Protein AF-A0A9P7FV37-F1 (afdb_monomer_lite)

pLDDT: mean 86.78, std 16.36, range [39.22, 98.06]

Radius of gyration: 19.26 Å; chains: 1; bounding box: 38×37×58 Å

Secondary structure (DSSP, 8-state):
--------BPPPBPPPHHHHHHHHHHHHHHHHHHHHHHHHHHHH-GGGGGGGTTS-HHHHT---HHHH---B--B-----------

Organism: NCBI:txid117069

Structure (mmCIF, N/CA/C/O backbone):
data_AF-A0A9P7FV37-F1
#
_entry.id   AF-A0A9P7FV37-F1
#
loop_
_atom_site.group_PDB
_atom_site.id
_atom_site.type_symbol
_atom_site.label_atom_id
_atom_site.label_alt_id
_atom_site.label_comp_id
_atom_site.label_asym_id
_atom_site.label_entity_id
_atom_site.label_seq_id
_atom_site.pdbx_PDB_ins_code
_atom_site.Cartn_x
_atom_site.Cartn_y
_atom_site.Cartn_z
_atom_site.occupancy
_atom_site.B_iso_or_equiv
_atom_site.auth_seq_id
_atom_site.auth_comp_id
_atom_site.auth_asym_id
_atom_site.auth_atom_id
_atom_site.pdbx_PDB_model_num
ATOM 1 N N . MET A 1 1 ? 26.385 4.108 16.994 1.00 39.22 1 MET A N 1
ATOM 2 C CA . MET A 1 1 ? 25.461 3.336 17.847 1.00 39.22 1 MET A CA 1
ATOM 3 C C . MET A 1 1 ? 24.180 4.140 17.929 1.00 39.22 1 MET A C 1
ATOM 5 O O . MET A 1 1 ? 24.213 5.213 18.512 1.00 39.22 1 MET A O 1
ATOM 9 N N . ALA A 1 2 ? 23.125 3.720 17.230 1.00 43.66 2 ALA A N 1
ATOM 10 C CA . ALA A 1 2 ? 21.823 4.376 17.325 1.00 43.66 2 ALA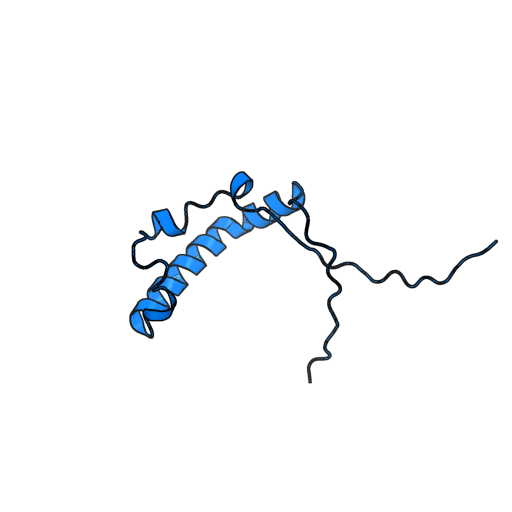 A CA 1
ATOM 11 C C . ALA A 1 2 ? 21.221 4.023 18.691 1.00 43.66 2 ALA A C 1
ATOM 13 O O . ALA A 1 2 ? 21.125 2.842 19.024 1.00 43.66 2 ALA A O 1
ATOM 14 N N . THR A 1 3 ? 20.900 5.024 19.505 1.00 54.03 3 THR A N 1
ATOM 15 C CA . THR A 1 3 ? 20.129 4.823 20.731 1.00 54.03 3 THR A CA 1
ATOM 16 C C . THR A 1 3 ? 18.733 4.366 20.336 1.00 54.03 3 THR A C 1
ATOM 18 O O . THR A 1 3 ? 18.095 4.955 19.467 1.00 54.03 3 THR A O 1
ATOM 21 N N . SER A 1 4 ? 18.295 3.254 20.920 1.00 53.06 4 SER A N 1
ATOM 22 C CA . SER A 1 4 ? 16.956 2.719 20.722 1.00 53.06 4 SER A CA 1
ATOM 23 C C . SER A 1 4 ? 15.989 3.580 21.525 1.00 53.06 4 SER A C 1
ATOM 25 O O . SER A 1 4 ? 15.637 3.213 22.641 1.00 53.06 4 SER A O 1
ATOM 27 N N . ASP A 1 5 ? 15.597 4.733 20.982 1.00 62.94 5 ASP A N 1
ATOM 28 C CA . ASP A 1 5 ? 14.418 5.441 21.471 1.00 62.94 5 ASP A CA 1
ATOM 29 C C . ASP A 1 5 ? 13.243 4.473 21.310 1.00 62.94 5 ASP A C 1
ATOM 31 O O . ASP A 1 5 ? 12.813 4.153 20.198 1.00 62.94 5 ASP A O 1
ATOM 35 N N . THR A 1 6 ? 12.794 3.895 22.422 1.00 71.69 6 THR A N 1
ATOM 36 C CA . THR A 1 6 ? 11.627 3.018 22.456 1.00 71.69 6 THR A CA 1
ATOM 37 C C . THR A 1 6 ? 10.415 3.848 22.071 1.00 71.69 6 THR A C 1
ATOM 39 O O . THR A 1 6 ? 9.873 4.602 22.872 1.00 71.69 6 THR A O 1
ATOM 42 N N . VAL A 1 7 ? 10.010 3.738 20.807 1.00 78.19 7 VAL A N 1
ATOM 43 C CA . VAL A 1 7 ? 8.806 4.387 20.296 1.00 78.19 7 VAL A CA 1
ATOM 44 C C . VAL A 1 7 ? 7.601 3.736 20.969 1.00 78.19 7 VAL A C 1
ATOM 46 O O . VAL A 1 7 ? 7.238 2.604 20.652 1.00 78.19 7 VAL A O 1
ATOM 49 N N . SER A 1 8 ? 6.988 4.453 21.910 1.00 85.56 8 SER A N 1
ATOM 50 C CA . SER A 1 8 ? 5.736 4.032 22.530 1.00 85.56 8 SER A CA 1
ATOM 51 C C . SER A 1 8 ? 4.591 4.259 21.546 1.00 85.56 8 SER A C 1
ATOM 53 O O . SER A 1 8 ? 4.312 5.390 21.142 1.00 85.56 8 SER A O 1
ATOM 55 N N . LEU A 1 9 ? 3.957 3.171 21.115 1.00 89.25 9 LEU A N 1
ATOM 56 C CA . LEU A 1 9 ? 2.779 3.196 20.255 1.00 89.25 9 LEU A CA 1
ATOM 57 C C . LEU A 1 9 ? 1.534 2.949 21.101 1.00 89.25 9 LEU A C 1
ATOM 59 O O . LEU A 1 9 ? 1.550 2.141 22.031 1.00 89.25 9 LEU A O 1
ATOM 63 N N . ASN A 1 10 ? 0.437 3.620 20.766 1.00 89.50 10 ASN A N 1
ATOM 64 C CA . ASN A 1 10 ? -0.849 3.299 21.372 1.00 89.50 10 ASN A CA 1
ATOM 65 C C . ASN A 1 10 ? -1.400 1.950 20.875 1.00 89.50 10 ASN A C 1
ATOM 67 O O . ASN A 1 10 ? -0.897 1.346 19.926 1.00 89.50 10 ASN A O 1
ATOM 71 N N . ALA A 1 11 ? -2.480 1.493 21.514 1.00 92.69 11 ALA A N 1
ATOM 72 C CA . ALA A 1 11 ? -3.219 0.328 21.046 1.00 92.69 11 ALA A CA 1
ATOM 73 C C . ALA A 1 11 ? -3.756 0.558 19.615 1.00 92.69 11 ALA A C 1
ATOM 75 O O . ALA A 1 11 ? -4.232 1.664 19.330 1.00 92.69 11 ALA A O 1
ATOM 76 N N . PRO A 1 12 ? -3.726 -0.466 18.737 1.00 94.88 12 PRO A N 1
ATOM 77 C CA . PRO A 1 12 ? -4.348 -0.400 17.421 1.00 94.88 12 PRO A CA 1
ATOM 78 C C . PRO A 1 12 ? -5.814 0.022 17.517 1.00 94.88 12 PRO A C 1
ATOM 80 O O . PRO A 1 12 ? -6.553 -0.426 18.394 1.00 94.88 12 PRO A O 1
ATOM 83 N N . HIS A 1 13 ? -6.229 0.913 16.624 1.00 93.81 13 HIS A N 1
ATOM 84 C CA . HIS A 1 13 ? -7.605 1.389 16.562 1.00 93.81 13 HIS A CA 1
ATOM 85 C C . HIS A 1 13 ? -8.011 1.710 15.119 1.00 93.81 13 HIS A C 1
ATOM 87 O O . HIS A 1 13 ? -7.135 1.969 14.289 1.00 93.81 13 HIS A O 1
ATOM 93 N N . PRO A 1 14 ? -9.320 1.791 14.811 1.00 95.50 14 PRO A N 1
ATOM 94 C CA . PRO A 1 14 ? -9.785 2.215 13.494 1.00 95.50 14 PRO A CA 1
ATOM 95 C C . PRO A 1 14 ? -9.187 3.563 13.065 1.00 95.50 14 PRO A C 1
ATOM 97 O O . PRO A 1 14 ? -9.003 4.451 13.915 1.00 95.50 14 PRO A O 1
ATOM 100 N N . PRO A 1 15 ? -8.867 3.754 11.772 1.00 94.69 15 PRO A N 1
ATOM 101 C CA . PRO A 1 15 ? -8.327 5.017 11.303 1.00 94.69 15 PRO A CA 1
ATOM 102 C C . PRO A 1 15 ? -9.353 6.133 11.473 1.00 94.69 15 PRO A C 1
ATOM 104 O O . PRO A 1 15 ? -10.526 6.019 11.124 1.00 94.69 15 PRO A O 1
ATOM 107 N N . ARG A 1 16 ? -8.875 7.254 12.003 1.00 94.06 16 ARG A N 1
ATOM 108 C CA . ARG A 1 16 ? -9.606 8.520 11.981 1.00 94.06 16 ARG A CA 1
ATOM 109 C C . ARG A 1 16 ? -9.375 9.206 10.631 1.00 94.06 16 ARG A C 1
ATOM 111 O O . ARG A 1 16 ? -8.434 8.863 9.916 1.00 94.06 16 ARG A O 1
ATOM 118 N N . GLN A 1 17 ? -10.189 10.213 10.310 1.00 93.94 17 GLN A N 1
ATOM 119 C CA . GLN A 1 17 ? -10.116 10.914 9.020 1.00 93.94 17 GLN A CA 1
ATOM 120 C C . GLN A 1 17 ? -8.710 11.450 8.709 1.00 93.94 17 GLN A C 1
ATOM 122 O O . GLN A 1 17 ? -8.223 11.279 7.601 1.00 93.94 17 GLN A O 1
ATOM 127 N N . ASN A 1 18 ? -8.004 11.985 9.709 1.00 92.38 18 ASN A N 1
ATOM 128 C CA . ASN A 1 18 ? -6.632 12.469 9.543 1.00 92.38 18 ASN A CA 1
ATOM 129 C C . ASN A 1 18 ? -5.648 11.376 9.082 1.00 92.38 18 ASN A C 1
ATOM 131 O O . ASN A 1 18 ? -4.726 11.666 8.323 1.00 92.38 18 ASN A O 1
ATOM 135 N N . ALA A 1 19 ? -5.827 10.130 9.528 1.00 92.69 19 ALA A N 1
ATOM 136 C CA . ALA A 1 19 ? -5.015 9.009 9.069 1.00 92.69 19 ALA A CA 1
ATOM 137 C C . ALA A 1 19 ? -5.355 8.661 7.616 1.00 92.69 19 ALA A C 1
ATOM 139 O O . ALA A 1 19 ? -4.449 8.503 6.803 1.00 92.69 19 ALA A O 1
ATOM 140 N N . ILE A 1 20 ? -6.646 8.608 7.273 1.00 95.69 20 ILE A N 1
ATOM 141 C CA . ILE A 1 20 ? -7.102 8.356 5.898 1.00 95.69 20 ILE A CA 1
ATOM 142 C C . ILE A 1 20 ? -6.530 9.414 4.947 1.00 95.69 20 ILE A C 1
ATOM 144 O O . ILE A 1 20 ? -5.940 9.056 3.930 1.00 95.69 20 ILE A O 1
ATOM 148 N N . ASP A 1 21 ? -6.618 10.694 5.310 1.00 95.50 21 ASP A N 1
ATOM 149 C CA . ASP A 1 21 ? -6.098 11.809 4.513 1.00 95.50 21 ASP A CA 1
ATOM 150 C C . ASP A 1 21 ? -4.576 11.705 4.327 1.00 95.50 21 ASP A C 1
ATOM 152 O O . ASP A 1 21 ? -4.064 11.857 3.216 1.00 95.50 21 ASP A O 1
ATOM 156 N N . ALA A 1 22 ? -3.841 11.380 5.396 1.00 93.50 22 ALA A N 1
ATOM 157 C CA . ALA A 1 22 ? -2.395 11.185 5.329 1.00 93.50 22 ALA A CA 1
ATOM 158 C C . ALA A 1 22 ? -2.015 10.027 4.391 1.00 93.50 22 ALA A C 1
ATOM 160 O O . ALA A 1 22 ? -1.121 10.175 3.553 1.00 93.50 22 ALA A O 1
ATOM 161 N N . PHE A 1 23 ? -2.715 8.891 4.482 1.00 95.12 23 PHE A N 1
ATOM 162 C CA . PHE A 1 23 ? -2.497 7.757 3.586 1.00 95.12 23 PHE A CA 1
ATOM 163 C C . PHE A 1 23 ? -2.910 8.073 2.147 1.00 95.12 23 PHE A C 1
ATOM 165 O O . PHE A 1 23 ? -2.224 7.635 1.225 1.00 95.12 23 PHE A O 1
ATOM 172 N N . ALA A 1 24 ? -3.959 8.868 1.927 1.00 96.69 24 ALA A N 1
ATOM 173 C CA . ALA A 1 24 ? -4.407 9.263 0.593 1.00 96.69 24 ALA A CA 1
ATOM 174 C C . ALA A 1 24 ? -3.322 10.041 -0.168 1.00 96.69 24 ALA A C 1
ATOM 176 O O . ALA A 1 24 ? -3.101 9.787 -1.353 1.00 96.69 24 ALA A O 1
ATOM 177 N N . VAL A 1 25 ? -2.572 10.910 0.523 1.00 97.62 25 VAL A N 1
ATOM 178 C CA . VAL A 1 25 ? -1.444 11.658 -0.065 1.00 97.62 25 VAL A CA 1
ATOM 179 C C . VAL A 1 25 ? -0.341 10.727 -0.581 1.00 97.62 25 VAL A C 1
ATOM 181 O O . VAL A 1 25 ? 0.264 10.984 -1.625 1.00 97.62 25 VAL A O 1
ATOM 184 N N . VAL A 1 26 ? -0.057 9.639 0.136 1.00 96.31 26 VAL A N 1
ATOM 185 C CA . VAL A 1 26 ? 1.024 8.701 -0.217 1.00 96.31 26 VAL A CA 1
ATOM 186 C C . VAL A 1 26 ? 0.542 7.472 -0.986 1.00 96.31 26 VAL A C 1
ATOM 188 O O . VAL A 1 26 ? 1.373 6.734 -1.516 1.00 96.31 26 VAL A O 1
ATOM 191 N N . LEU A 1 27 ? -0.769 7.272 -1.122 1.00 97.00 27 LEU A N 1
ATOM 192 C CA . LEU A 1 27 ? -1.377 6.112 -1.772 1.00 97.00 27 LEU A CA 1
ATOM 193 C C . LEU A 1 27 ? -0.799 5.827 -3.170 1.00 97.00 27 LEU A C 1
ATOM 195 O O . LEU A 1 27 ? -0.422 4.678 -3.415 1.00 97.00 27 LEU A O 1
ATOM 199 N N . PRO A 1 28 ? -0.622 6.820 -4.072 1.00 97.12 28 PRO A N 1
ATOM 200 C CA . PRO A 1 28 ? -0.024 6.562 -5.383 1.00 97.12 28 PRO A CA 1
ATOM 201 C C . PRO A 1 28 ? 1.416 6.042 -5.283 1.00 97.12 28 PRO A C 1
ATOM 203 O O . PRO A 1 28 ? 1.816 5.158 -6.041 1.00 97.12 28 PRO A O 1
ATOM 206 N N . LYS A 1 29 ? 2.191 6.550 -4.314 1.00 98.00 29 LYS A N 1
ATOM 207 C CA . LYS A 1 29 ? 3.579 6.126 -4.078 1.00 98.00 29 LYS A CA 1
ATOM 208 C C . LYS A 1 29 ? 3.638 4.705 -3.526 1.00 98.00 29 LYS A C 1
ATOM 210 O O . LYS A 1 29 ? 4.485 3.935 -3.966 1.00 98.00 29 LYS A O 1
ATOM 215 N N . ILE A 1 30 ? 2.729 4.344 -2.618 1.00 97.06 30 ILE A N 1
ATOM 216 C CA . ILE A 1 30 ? 2.619 2.980 -2.080 1.00 97.06 30 ILE A CA 1
ATOM 217 C C . ILE A 1 30 ? 2.313 1.995 -3.215 1.00 97.06 30 ILE A C 1
ATOM 219 O O . ILE A 1 30 ? 3.029 1.006 -3.376 1.00 97.06 30 ILE A O 1
ATOM 223 N N . LYS A 1 31 ? 1.306 2.291 -4.049 1.00 97.69 31 LYS A N 1
ATOM 224 C CA . LYS A 1 31 ? 0.932 1.438 -5.193 1.00 97.69 31 LYS A CA 1
ATOM 225 C C . LYS A 1 31 ? 2.099 1.263 -6.173 1.00 97.69 31 LYS A C 1
ATOM 227 O O . LYS A 1 31 ? 2.414 0.139 -6.562 1.00 97.69 31 LYS A O 1
ATOM 232 N N . ALA A 1 32 ? 2.801 2.348 -6.507 1.00 98.06 32 ALA A N 1
ATOM 233 C CA . ALA A 1 32 ? 3.982 2.289 -7.367 1.00 98.06 32 ALA A CA 1
ATOM 234 C C . ALA A 1 32 ? 5.132 1.473 -6.745 1.00 98.06 32 ALA A C 1
ATOM 236 O O . ALA A 1 32 ? 5.774 0.685 -7.440 1.00 98.06 32 ALA A O 1
ATOM 237 N N . ALA A 1 33 ? 5.381 1.626 -5.441 1.00 98.06 33 ALA A N 1
ATOM 238 C CA . ALA A 1 33 ? 6.427 0.892 -4.732 1.00 98.06 33 ALA A CA 1
ATOM 239 C C . ALA A 1 33 ? 6.148 -0.618 -4.681 1.00 98.06 33 ALA A C 1
ATOM 241 O O . ALA A 1 33 ? 7.072 -1.409 -4.858 1.00 98.06 33 ALA A O 1
ATOM 242 N N . ILE A 1 34 ? 4.885 -1.018 -4.506 1.00 97.12 34 ILE A N 1
ATOM 243 C CA . ILE A 1 34 ? 4.455 -2.422 -4.561 1.00 97.12 34 ILE A CA 1
ATOM 244 C C . ILE A 1 34 ? 4.760 -3.029 -5.936 1.00 97.12 34 ILE A C 1
ATOM 246 O O . ILE A 1 34 ? 5.411 -4.070 -6.018 1.00 97.12 34 ILE A O 1
ATOM 250 N N . ILE A 1 35 ? 4.351 -2.355 -7.017 1.00 97.50 35 ILE A N 1
ATOM 251 C CA . ILE A 1 35 ? 4.581 -2.832 -8.390 1.00 97.50 35 ILE A CA 1
ATOM 252 C C . ILE A 1 35 ? 6.079 -2.913 -8.695 1.00 97.50 35 ILE A C 1
ATOM 254 O O . ILE A 1 35 ? 6.551 -3.918 -9.227 1.00 97.50 35 ILE A O 1
ATOM 258 N N . LYS A 1 36 ? 6.842 -1.878 -8.325 1.00 97.31 36 LYS A N 1
ATOM 259 C CA . LYS A 1 36 ? 8.296 -1.873 -8.494 1.00 97.31 36 LYS A CA 1
ATOM 260 C C . LYS A 1 36 ? 8.944 -3.036 -7.739 1.00 97.31 36 LYS A C 1
ATOM 262 O O . LYS A 1 36 ? 9.712 -3.780 -8.335 1.00 97.31 36 LYS A O 1
ATOM 267 N N . SER A 1 37 ? 8.586 -3.221 -6.466 1.00 96.62 37 SER A N 1
ATOM 268 C CA . SER A 1 37 ? 9.075 -4.325 -5.634 1.00 96.62 37 SER A CA 1
ATOM 269 C C . SER A 1 37 ? 8.807 -5.676 -6.293 1.00 96.62 37 SER A C 1
ATOM 271 O O . SER A 1 37 ? 9.726 -6.481 -6.413 1.00 96.62 37 SER A O 1
ATOM 273 N N . ARG A 1 38 ? 7.588 -5.907 -6.800 1.00 96.06 38 ARG A N 1
ATOM 274 C CA . ARG A 1 38 ? 7.260 -7.126 -7.553 1.00 96.06 38 ARG A CA 1
ATOM 275 C C . ARG A 1 38 ? 8.207 -7.337 -8.732 1.00 96.06 38 ARG A C 1
ATOM 277 O O . ARG A 1 38 ? 8.823 -8.389 -8.828 1.00 96.06 38 ARG A O 1
ATOM 284 N N . HIS A 1 39 ? 8.365 -6.334 -9.592 1.00 95.44 39 HIS A N 1
ATOM 285 C CA . HIS A 1 39 ? 9.215 -6.446 -10.779 1.00 95.44 39 HIS A CA 1
ATOM 286 C C . HIS A 1 39 ? 10.702 -6.622 -10.470 1.00 95.44 39 HIS A C 1
ATOM 288 O O . HIS A 1 39 ? 11.408 -7.270 -11.243 1.00 95.44 39 HIS A O 1
ATOM 294 N N . ASP A 1 40 ? 11.186 -6.035 -9.379 1.00 96.00 40 ASP A N 1
ATOM 295 C CA . ASP A 1 40 ? 12.568 -6.206 -8.941 1.00 96.00 40 ASP A CA 1
ATOM 296 C C . ASP A 1 40 ? 12.775 -7.639 -8.425 1.00 96.00 40 ASP A C 1
ATOM 298 O O . ASP A 1 40 ? 13.690 -8.336 -8.864 1.00 96.00 40 ASP A O 1
ATOM 302 N N . TRP A 1 41 ? 11.873 -8.139 -7.580 1.00 95.44 41 TRP A N 1
ATOM 303 C CA . TRP A 1 41 ? 11.961 -9.501 -7.052 1.00 95.44 41 TRP A CA 1
ATOM 304 C C . TRP A 1 41 ? 11.694 -10.590 -8.092 1.00 95.44 41 TRP A C 1
ATOM 306 O O . TRP A 1 41 ? 12.344 -11.628 -8.031 1.00 95.44 41 TRP A O 1
ATOM 316 N N . ASP A 1 42 ? 10.838 -10.360 -9.086 1.00 91.75 42 ASP A N 1
ATOM 317 C CA . ASP A 1 42 ? 10.619 -11.306 -10.190 1.00 91.75 42 ASP A CA 1
ATOM 318 C C . ASP A 1 42 ? 11.917 -11.595 -10.976 1.00 91.75 42 ASP A C 1
ATOM 320 O O . ASP A 1 42 ? 12.056 -12.662 -11.572 1.00 91.75 42 ASP A O 1
ATOM 324 N N . LYS A 1 43 ?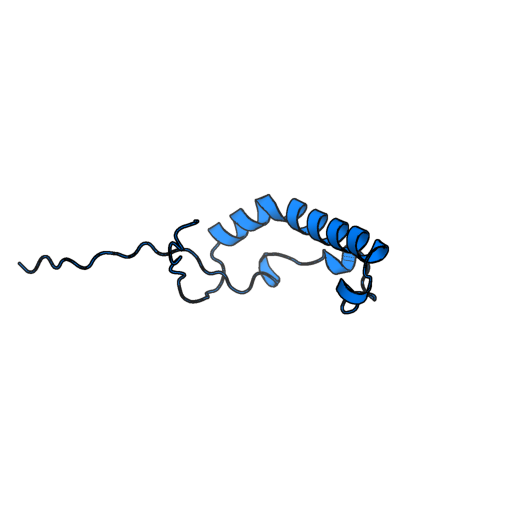 12.896 -10.677 -10.958 1.00 92.44 43 LYS A N 1
ATOM 325 C CA . LYS A 1 43 ? 14.211 -10.863 -11.604 1.00 92.44 43 LYS A CA 1
ATOM 326 C C . LYS A 1 43 ? 15.226 -11.583 -10.719 1.00 92.44 43 LYS A C 1
ATOM 328 O O . LYS A 1 43 ? 16.154 -12.193 -11.242 1.00 92.44 43 LYS A O 1
ATOM 333 N N . HIS A 1 44 ? 15.098 -11.455 -9.399 1.00 91.81 44 HIS A N 1
ATOM 334 C CA . HIS A 1 44 ? 16.116 -11.894 -8.441 1.00 91.81 44 HIS A CA 1
ATOM 335 C C . HIS A 1 44 ? 15.692 -13.139 -7.663 1.00 91.81 44 HIS A C 1
ATOM 337 O O . HIS A 1 44 ? 16.457 -14.092 -7.547 1.00 91.81 44 HIS A O 1
ATOM 343 N N . GLU A 1 45 ? 14.472 -13.137 -7.134 1.00 93.75 45 GLU A N 1
ATOM 344 C CA . GLU A 1 45 ? 13.954 -14.172 -6.251 1.00 93.75 45 GLU A CA 1
ATOM 345 C C . GLU A 1 45 ? 12.409 -14.210 -6.298 1.00 93.75 45 GLU A C 1
ATOM 347 O O . GLU A 1 45 ? 11.733 -13.717 -5.387 1.00 93.75 45 GLU A O 1
ATOM 352 N N . PRO A 1 46 ? 11.813 -14.832 -7.338 1.00 88.81 46 PRO A N 1
ATOM 353 C CA . PRO A 1 46 ? 10.361 -14.814 -7.566 1.00 88.81 46 PRO A CA 1
ATOM 354 C C . PRO A 1 46 ? 9.521 -15.350 -6.398 1.00 88.81 46 PRO A C 1
ATOM 356 O O . PRO A 1 46 ? 8.346 -15.009 -6.249 1.00 88.81 46 PRO A O 1
ATOM 359 N N . ARG A 1 47 ? 10.113 -16.174 -5.518 1.00 93.94 47 ARG A N 1
ATOM 360 C CA . ARG A 1 47 ? 9.420 -16.701 -4.332 1.00 93.94 47 ARG A CA 1
ATOM 361 C C . ARG A 1 47 ? 8.924 -15.604 -3.383 1.00 93.94 47 ARG A C 1
ATOM 363 O O . ARG A 1 47 ? 7.938 -15.847 -2.686 1.00 93.94 47 ARG A O 1
ATOM 370 N N . MET A 1 48 ? 9.524 -14.410 -3.410 1.00 94.06 48 MET A N 1
ATOM 371 C CA . MET A 1 48 ? 9.129 -13.261 -2.582 1.00 94.06 48 MET A CA 1
ATOM 372 C C . MET A 1 48 ? 7.686 -12.803 -2.829 1.00 94.06 48 MET A C 1
ATOM 374 O O . MET A 1 48 ? 7.005 -12.395 -1.893 1.00 94.06 48 MET A O 1
ATOM 378 N N . TRP A 1 49 ? 7.192 -12.944 -4.062 1.00 95.44 49 TRP A N 1
ATOM 379 C CA . TRP A 1 49 ? 5.818 -12.597 -4.444 1.00 95.44 49 TRP A CA 1
ATOM 380 C C . TRP A 1 49 ? 4.961 -13.819 -4.805 1.00 95.44 49 TRP A C 1
ATOM 382 O O . TRP A 1 49 ? 3.856 -13.670 -5.325 1.00 95.44 49 TRP A O 1
ATOM 392 N N . SER A 1 50 ? 5.412 -15.034 -4.467 1.00 94.56 50 SER A N 1
ATOM 393 C CA . SER A 1 50 ? 4.719 -16.294 -4.801 1.00 94.56 50 SER A CA 1
ATOM 394 C C . SER A 1 50 ? 3.252 -16.330 -4.359 1.00 94.56 50 SER A C 1
ATOM 396 O O . SER A 1 50 ? 2.394 -16.803 -5.101 1.00 94.56 50 SER A O 1
ATOM 398 N N . ARG A 1 51 ? 2.933 -15.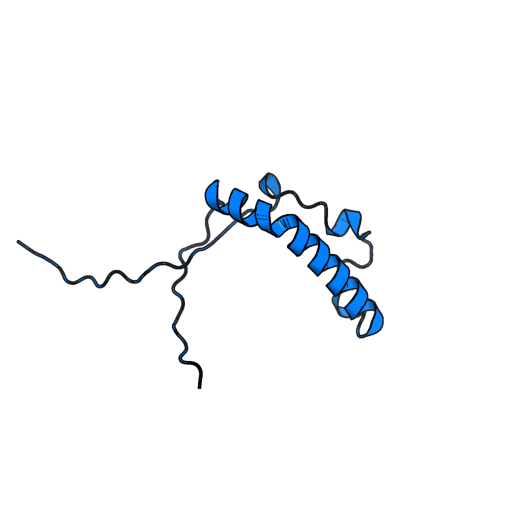757 -3.190 1.00 94.75 51 ARG A N 1
ATOM 399 C CA . ARG A 1 51 ? 1.557 -15.677 -2.662 1.00 94.75 51 ARG A CA 1
ATOM 400 C C . ARG A 1 51 ? 0.617 -14.828 -3.521 1.00 94.75 51 ARG A C 1
ATOM 402 O O . ARG A 1 51 ? -0.590 -15.024 -3.456 1.00 94.75 51 ARG A O 1
ATOM 409 N N . ALA A 1 52 ? 1.158 -13.899 -4.303 1.00 94.25 52 ALA A N 1
ATOM 410 C CA . ALA A 1 52 ? 0.406 -13.001 -5.173 1.00 94.25 52 ALA A CA 1
ATOM 411 C C . ALA A 1 52 ? 0.668 -13.267 -6.666 1.00 94.25 52 ALA A C 1
ATOM 413 O O . ALA A 1 52 ? 0.286 -12.454 -7.506 1.00 94.25 52 ALA A O 1
ATOM 414 N N . ALA A 1 53 ? 1.298 -14.395 -7.020 1.00 91.62 53 ALA A N 1
ATOM 415 C CA . ALA A 1 53 ? 1.685 -14.700 -8.399 1.00 91.62 53 ALA A CA 1
ATOM 416 C C . ALA A 1 53 ? 0.494 -14.717 -9.379 1.00 91.62 53 ALA A C 1
ATOM 418 O O . ALA A 1 53 ? 0.654 -14.359 -10.542 1.00 91.62 53 ALA A O 1
ATOM 419 N N . GLY A 1 54 ? -0.704 -15.077 -8.902 1.00 94.19 54 GLY A N 1
ATOM 420 C CA . GLY A 1 54 ? -1.939 -15.087 -9.693 1.00 94.19 54 GLY A CA 1
ATOM 421 C C . GLY A 1 54 ? -2.621 -13.724 -9.866 1.00 94.19 54 GLY A C 1
ATOM 422 O O . GLY A 1 54 ? -3.645 -13.649 -10.538 1.00 94.19 54 GLY A O 1
ATOM 423 N N . LEU A 1 55 ? -2.099 -12.652 -9.261 1.00 96.50 55 LEU A N 1
ATOM 424 C CA . LEU A 1 55 ? -2.702 -11.321 -9.329 1.00 96.50 55 LEU A CA 1
ATOM 425 C C . LEU A 1 55 ? -2.044 -10.471 -10.420 1.00 96.50 55 LEU A C 1
ATOM 427 O O . LEU A 1 55 ? -0.818 -10.443 -10.565 1.00 96.50 55 LEU A O 1
ATOM 431 N N . SER A 1 56 ? -2.854 -9.716 -11.164 1.00 96.81 56 SER A N 1
ATOM 432 C CA . SER A 1 56 ? -2.353 -8.635 -12.019 1.00 96.81 56 SER A CA 1
ATOM 433 C C . SER A 1 56 ? -1.842 -7.471 -11.160 1.00 96.81 56 SER A C 1
ATOM 435 O O . SER A 1 56 ? -2.184 -7.354 -9.984 1.00 96.81 56 SER A O 1
ATOM 437 N N . ASN A 1 57 ? -1.022 -6.586 -11.735 1.00 96.38 57 ASN A N 1
ATOM 438 C CA . ASN A 1 57 ? -0.575 -5.372 -11.036 1.00 96.38 57 ASN A CA 1
ATOM 439 C C . ASN A 1 57 ? -1.756 -4.486 -10.608 1.00 96.38 57 ASN A C 1
ATOM 441 O O . ASN A 1 57 ? -1.715 -3.866 -9.547 1.00 96.38 57 ASN A O 1
ATOM 445 N N . GLU A 1 58 ? -2.818 -4.464 -11.414 1.00 96.25 58 GLU A N 1
ATOM 446 C CA . GLU A 1 58 ? -4.055 -3.758 -11.097 1.00 96.25 58 GLU A CA 1
ATOM 447 C C . GLU A 1 58 ? -4.751 -4.391 -9.891 1.00 96.25 58 GLU A C 1
ATOM 449 O O . GLU A 1 58 ? -4.975 -3.703 -8.901 1.00 96.25 58 GLU A O 1
ATOM 454 N N . ALA A 1 59 ? -4.980 -5.709 -9.906 1.00 96.94 59 ALA A N 1
ATOM 455 C CA . ALA A 1 59 ? -5.592 -6.420 -8.783 1.00 96.94 59 ALA A CA 1
ATOM 456 C C . ALA A 1 59 ? -4.775 -6.269 -7.489 1.00 96.94 59 ALA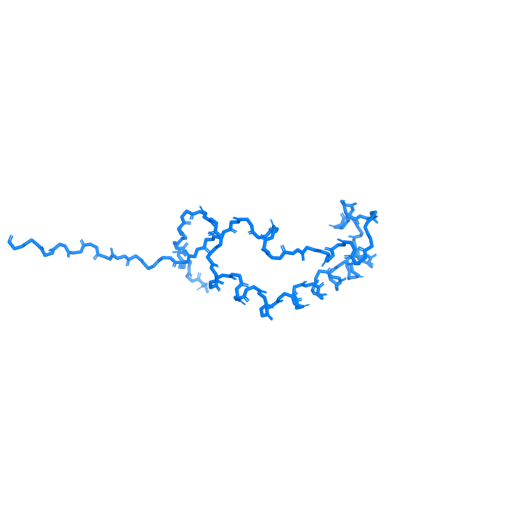 A C 1
ATOM 458 O O . ALA A 1 59 ? -5.337 -6.068 -6.415 1.00 96.94 59 ALA A O 1
ATOM 459 N N . LEU A 1 60 ? -3.442 -6.293 -7.595 1.00 95.56 60 LEU A N 1
ATOM 460 C CA . LEU A 1 60 ? -2.532 -6.125 -6.462 1.00 95.56 60 LEU A CA 1
ATOM 461 C C . LEU A 1 60 ? -2.613 -4.727 -5.825 1.00 95.56 60 LEU A C 1
ATOM 463 O O . LEU A 1 60 ? -2.316 -4.557 -4.644 1.00 95.56 60 LEU A O 1
ATOM 467 N N . THR A 1 61 ? -3.009 -3.720 -6.604 1.00 96.88 61 THR A N 1
ATOM 468 C CA . THR A 1 61 ? -3.075 -2.318 -6.173 1.00 96.88 61 THR A CA 1
ATOM 469 C C . THR A 1 61 ? -4.500 -1.763 -6.135 1.00 96.88 61 THR A C 1
ATOM 471 O O . THR A 1 61 ? -4.686 -0.555 -5.982 1.00 96.88 61 THR A O 1
ATOM 474 N N . HIS A 1 62 ? -5.517 -2.625 -6.208 1.00 96.75 62 HIS A N 1
ATOM 475 C CA . HIS A 1 62 ? -6.933 -2.239 -6.205 1.00 96.75 62 HIS A CA 1
ATOM 476 C C . HIS A 1 62 ? -7.476 -1.894 -4.801 1.00 96.75 62 HIS A C 1
ATOM 478 O O . HIS A 1 62 ? -8.651 -1.576 -4.650 1.00 96.75 62 HIS A O 1
ATOM 484 N N . PHE A 1 63 ? -6.639 -1.928 -3.763 1.00 94.94 63 PHE A N 1
ATOM 485 C CA . PHE A 1 63 ? -7.077 -1.614 -2.405 1.00 94.94 63 PHE A CA 1
ATOM 486 C C . PHE A 1 63 ? -7.553 -0.156 -2.259 1.00 94.94 63 PHE A C 1
ATOM 488 O O . PHE A 1 63 ? -7.005 0.777 -2.878 1.00 94.94 63 PHE A O 1
ATOM 495 N N . ASP A 1 64 ? -8.579 0.003 -1.425 1.00 94.38 64 ASP A N 1
ATOM 496 C CA . ASP A 1 64 ? -9.307 1.228 -1.106 1.00 94.38 64 ASP A CA 1
ATOM 497 C C . ASP A 1 64 ? -9.094 1.592 0.368 1.00 94.38 64 ASP A C 1
ATOM 499 O O . ASP A 1 64 ? -9.347 0.791 1.263 1.00 94.38 64 ASP A O 1
ATOM 503 N N . LEU A 1 65 ? -8.641 2.816 0.644 1.00 94.25 65 LEU A N 1
ATOM 504 C CA . LEU A 1 65 ? -8.297 3.219 2.011 1.00 94.25 65 LEU A CA 1
ATOM 505 C C . LEU A 1 65 ? -9.493 3.223 2.967 1.00 94.25 65 LEU A C 1
ATOM 507 O O . LEU A 1 65 ? -9.303 2.977 4.150 1.00 94.25 65 LEU A O 1
ATOM 511 N N . HIS A 1 66 ? -10.711 3.484 2.492 1.00 92.44 66 HIS A N 1
ATOM 512 C CA . HIS A 1 66 ? -11.884 3.519 3.366 1.00 92.44 66 HIS A CA 1
ATOM 513 C C . HIS A 1 66 ? -12.361 2.118 3.765 1.00 92.44 66 HIS A C 1
ATOM 515 O O . HIS A 1 66 ? -13.112 1.988 4.731 1.00 92.44 66 HIS A O 1
ATOM 521 N N . LYS A 1 67 ? -11.947 1.082 3.028 1.00 94.31 67 LYS A N 1
ATOM 522 C CA . LYS A 1 67 ? -12.339 -0.315 3.267 1.00 94.31 67 LYS A CA 1
ATOM 523 C C . LYS A 1 67 ? -11.205 -1.157 3.844 1.00 94.31 67 LYS A C 1
ATOM 525 O O . LYS A 1 67 ? -11.447 -1.967 4.732 1.00 94.31 67 LYS A O 1
ATOM 530 N N . ASP A 1 68 ? -9.991 -0.954 3.342 1.00 95.44 68 ASP A N 1
ATOM 531 C CA . ASP A 1 68 ? -8.853 -1.846 3.566 1.00 95.44 68 ASP A CA 1
ATOM 532 C C . ASP A 1 68 ? -7.850 -1.300 4.599 1.00 95.44 68 ASP A C 1
ATOM 534 O O . ASP A 1 68 ? -7.025 -2.059 5.110 1.00 95.44 68 ASP A O 1
ATOM 538 N N . LEU A 1 69 ? -7.914 -0.007 4.957 1.00 94.88 69 LEU A N 1
ATOM 539 C CA . LEU A 1 69 ? -7.191 0.523 6.120 1.00 94.88 69 LEU A CA 1
ATOM 540 C C . LEU A 1 69 ? -8.046 0.295 7.371 1.00 94.88 69 LEU A C 1
ATOM 542 O O . LEU A 1 69 ? -8.958 1.062 7.659 1.00 94.88 69 LEU A O 1
ATOM 546 N N . VAL A 1 70 ? -7.770 -0.785 8.102 1.00 95.50 70 VAL A N 1
ATOM 547 C CA . VAL A 1 70 ? -8.642 -1.230 9.205 1.00 95.50 70 VAL A CA 1
ATOM 548 C C . VAL A 1 70 ? -8.155 -0.743 10.565 1.00 95.50 70 VAL A C 1
ATOM 550 O O . VAL A 1 70 ? -8.964 -0.357 11.403 1.00 95.50 70 VAL A O 1
ATOM 553 N N . GLU A 1 71 ? -6.841 -0.713 10.782 1.00 95.75 71 GLU A N 1
ATOM 554 C CA . GLU A 1 71 ? -6.241 -0.316 12.054 1.00 95.75 71 GLU A CA 1
ATOM 555 C C . GLU A 1 71 ? -4.999 0.549 11.838 1.00 95.75 71 GLU A C 1
ATOM 557 O O . GLU A 1 71 ? -4.225 0.349 10.900 1.00 95.75 71 GLU A O 1
ATOM 562 N N . VAL A 1 72 ? -4.803 1.510 12.735 1.00 93.12 72 VAL A N 1
ATOM 563 C CA . VAL A 1 72 ? -3.606 2.344 12.824 1.00 93.12 72 VAL A CA 1
ATOM 564 C C . VAL A 1 72 ? -3.172 2.464 14.282 1.00 93.12 72 VAL A C 1
ATOM 566 O O . VAL A 1 72 ? -3.989 2.395 15.200 1.00 93.12 72 VAL A O 1
ATOM 569 N N . CYS A 1 73 ? -1.879 2.677 14.487 1.00 91.00 73 CYS A N 1
ATOM 570 C CA . CYS A 1 73 ? -1.304 3.096 15.758 1.00 91.00 73 CYS A CA 1
ATOM 571 C C . CYS A 1 73 ? -0.455 4.347 15.517 1.00 91.00 73 CYS A C 1
ATOM 573 O O . CYS A 1 73 ? 0.005 4.603 14.400 1.00 91.00 73 CYS A O 1
ATOM 575 N N . HIS A 1 74 ? -0.283 5.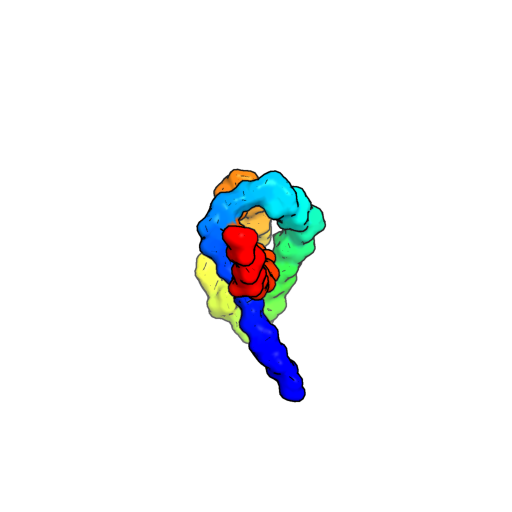160 16.548 1.00 87.56 74 HIS A N 1
ATOM 576 C CA . HIS A 1 74 ? 0.547 6.355 16.496 1.00 87.56 74 HIS A CA 1
ATOM 577 C C . HIS A 1 74 ? 1.419 6.461 17.736 1.00 87.56 74 HIS A C 1
ATOM 579 O O . HIS A 1 74 ? 1.125 5.886 18.786 1.00 87.56 74 HIS A O 1
ATOM 585 N N . VAL A 1 75 ? 2.503 7.215 17.581 1.00 88.88 75 VAL A N 1
ATOM 586 C CA . VAL A 1 75 ? 3.437 7.499 18.663 1.00 88.88 75 VAL A CA 1
ATOM 587 C C . VAL A 1 75 ? 2.730 8.314 19.737 1.00 88.88 75 VAL A C 1
ATOM 589 O O . VAL A 1 75 ? 2.086 9.324 19.436 1.00 88.88 75 VAL A O 1
ATOM 592 N N . VAL A 1 76 ? 2.868 7.881 20.984 1.00 82.88 76 VAL A N 1
ATOM 593 C CA . VAL A 1 76 ? 2.383 8.599 22.160 1.00 82.88 76 VAL A CA 1
ATOM 594 C C . VAL A 1 76 ? 3.590 9.169 22.888 1.00 82.88 76 VAL A C 1
ATOM 596 O O . VAL A 1 76 ? 4.546 8.451 23.164 1.00 82.88 76 VAL A O 1
ATOM 599 N N . ALA A 1 77 ? 3.555 10.464 23.199 1.00 77.50 77 ALA A N 1
ATOM 600 C CA . ALA A 1 77 ? 4.538 11.051 24.100 1.00 77.50 77 ALA A CA 1
ATOM 601 C C . ALA A 1 77 ? 4.287 10.526 25.520 1.00 77.50 77 ALA A C 1
ATOM 603 O O . ALA A 1 77 ? 3.157 10.617 26.012 1.00 77.50 77 ALA A O 1
ATOM 604 N N . GLU A 1 78 ? 5.319 9.994 26.178 1.00 64.44 78 GLU A N 1
ATOM 605 C CA . GLU A 1 78 ? 5.251 9.691 27.607 1.00 64.44 78 GLU A CA 1
ATOM 606 C C . GLU A 1 78 ? 4.948 10.995 28.355 1.00 64.44 78 GLU A C 1
ATOM 608 O O . GLU A 1 78 ? 5.687 11.974 28.269 1.00 64.44 78 GLU A O 1
ATOM 613 N N . ARG A 1 79 ? 3.798 11.052 29.032 1.00 59.91 79 ARG A N 1
ATOM 614 C CA . ARG A 1 79 ? 3.523 12.129 29.980 1.00 59.91 79 ARG A CA 1
ATOM 615 C C . ARG A 1 79 ? 4.170 11.721 31.292 1.00 59.91 79 ARG A C 1
ATOM 617 O O . ARG A 1 79 ? 3.629 10.852 31.972 1.00 59.91 79 ARG A O 1
ATOM 624 N N . ASP A 1 80 ? 5.297 12.340 31.631 1.0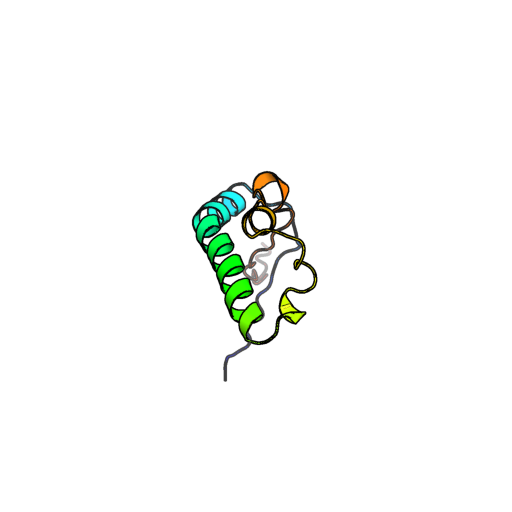0 52.88 80 ASP A N 1
ATOM 625 C CA . ASP A 1 80 ? 5.875 12.248 32.970 1.00 52.88 80 ASP A CA 1
ATOM 626 C C . ASP A 1 80 ? 4.816 12.674 33.990 1.00 52.88 80 ASP A C 1
ATOM 628 O O . ASP A 1 80 ? 4.422 13.838 34.081 1.00 52.88 80 ASP A O 1
ATOM 632 N N . GLY A 1 81 ? 4.298 11.696 34.729 1.00 56.88 81 GLY A N 1
ATOM 633 C CA . GLY A 1 81 ? 3.364 11.911 35.820 1.00 56.88 81 GLY A CA 1
ATOM 634 C C . GLY A 1 81 ? 4.091 12.450 37.046 1.00 56.88 81 GLY A C 1
ATOM 635 O O . GLY A 1 81 ? 4.237 11.728 38.028 1.00 56.88 81 GLY A O 1
ATOM 636 N N . SER A 1 82 ? 4.538 13.706 37.019 1.00 49.09 82 SER A N 1
ATOM 637 C CA . SER A 1 82 ? 4.798 14.446 38.254 1.00 49.09 82 SER A CA 1
ATOM 638 C C . SER A 1 82 ? 3.482 15.072 38.716 1.00 49.09 82 SER A C 1
ATOM 640 O O . SER A 1 82 ? 2.962 16.031 38.148 1.00 49.09 82 SER A O 1
ATOM 642 N N . GLY A 1 83 ? 2.888 14.434 39.724 1.00 47.09 83 GLY A N 1
ATOM 643 C CA . GLY A 1 83 ? 1.660 14.884 40.360 1.00 47.09 83 GLY A CA 1
ATOM 644 C C . GLY A 1 83 ? 1.813 16.282 40.956 1.00 47.09 83 GLY A C 1
ATOM 645 O O . GLY A 1 83 ? 2.639 16.505 41.836 1.00 47.09 83 GLY A O 1
ATOM 646 N N . LEU A 1 84 ? 0.964 17.201 40.506 1.00 50.75 84 LEU A N 1
ATOM 647 C CA . LEU A 1 84 ? 0.495 18.305 41.332 1.00 50.75 84 LEU A CA 1
ATOM 648 C C . LEU A 1 84 ? -0.708 17.785 42.121 1.00 50.75 84 LEU A C 1
ATOM 650 O O . LEU A 1 84 ? -1.827 17.732 41.616 1.00 50.75 84 LEU A O 1
ATOM 654 N N . SER A 1 85 ? -0.441 17.325 43.338 1.00 43.22 85 SER A N 1
ATOM 655 C CA . SER A 1 85 ? -1.434 17.274 44.408 1.00 43.22 85 SER A CA 1
ATOM 656 C C . SER A 1 85 ? -1.430 18.638 45.101 1.00 43.22 85 SER A C 1
ATOM 658 O O . SER A 1 85 ? -0.425 18.987 45.725 1.00 43.22 85 SER A O 1
ATOM 660 N N . GLU A 1 86 ? -2.513 19.400 44.928 1.00 45.84 86 GLU A N 1
ATOM 661 C CA . GLU A 1 86 ? -2.915 20.500 45.824 1.00 45.84 86 GLU A CA 1
ATOM 662 C C . GLU A 1 86 ? -3.513 19.952 47.126 1.00 45.84 86 GLU A C 1
ATOM 664 O O . GLU A 1 86 ? -4.175 18.886 47.072 1.00 45.84 86 GLU A O 1
#

Sequence (86 aa):
MATSDTVSLNAPHPPRQNAIDAFAVVLPKIKAAIIKSRHDWDKHEPRMWSRAAGLSNEALTHFDLHKDLVEVCHVVAERDGSGLSE

Foldseek 3Di:
DDPPPPQDKDDKDFDDPVRLVVCVVCLVVVLVVVVVVCVVCVVPPNVVCVVCPVPDSCRVSVDDCVPPRGIDIDGDDDDPPPDPDD